Protein AF-A0A936E0T8-F1 (afdb_monomer)

Mean predicted aligned error: 10.06 Å

Foldseek 3Di:
DDDPDPDDPQPPFKDWDDLVCQVVPPDFDADPVPRHTDQGPSNVVVVVLVVVPVVDPDDDDDPGDIDGDPPPQPDPVNPPDDDD

Sequence (84 aa):
MTEEISLPFIEANTIPISLDIMQNQHLIPVFTKDNQALISQHEFIETTYEVLSSVYDASVEGPFIRVSHPVKGRIPSARHKEDS

Structure (mmCIF, N/CA/C/O backbone):
data_AF-A0A936E0T8-F1
#
_entry.id   AF-A0A936E0T8-F1
#
loop_
_atom_site.group_PDB
_atom_site.id
_atom_site.type_symbol
_atom_site.label_atom_id
_atom_site.label_alt_id
_atom_site.label_comp_id
_atom_site.label_asym_id
_atom_site.label_entity_id
_atom_site.label_seq_id
_atom_site.pdbx_PDB_ins_code
_atom_site.Cartn_x
_atom_site.Cartn_y
_atom_site.Cartn_z
_atom_site.occupancy
_atom_site.B_iso_or_equiv
_atom_site.auth_seq_id
_atom_site.auth_comp_id
_atom_site.auth_asym_id
_atom_site.auth_atom_id
_atom_site.pdbx_PDB_model_num
ATOM 1 N N . MET A 1 1 ? 27.089 17.985 14.544 1.00 38.19 1 MET A N 1
ATOM 2 C CA . MET A 1 1 ? 26.570 18.550 13.287 1.00 38.19 1 MET A CA 1
ATOM 3 C C . MET A 1 1 ? 25.725 17.457 12.665 1.00 38.19 1 MET A C 1
ATOM 5 O O . MET A 1 1 ? 26.282 16.506 12.141 1.00 38.19 1 MET A O 1
ATOM 9 N N . THR A 1 2 ? 24.419 17.471 12.912 1.00 46.31 2 THR A N 1
ATOM 10 C CA . THR A 1 2 ? 23.485 16.517 12.302 1.00 46.31 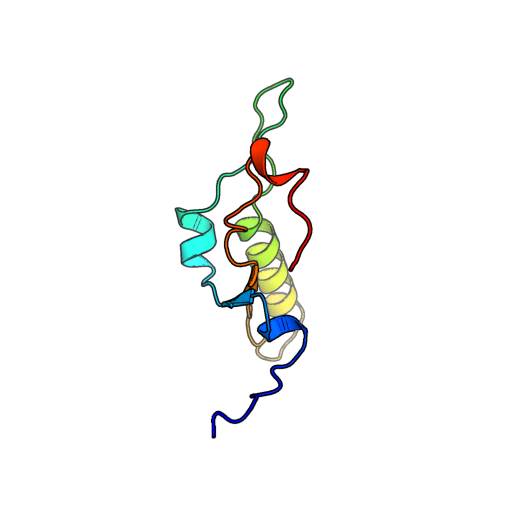2 THR A CA 1
ATOM 11 C C . THR A 1 2 ? 23.121 17.087 10.945 1.00 46.31 2 THR A C 1
ATOM 13 O O . THR A 1 2 ? 22.553 18.174 10.889 1.00 46.31 2 THR A O 1
ATOM 16 N N . GLU A 1 3 ? 23.526 16.422 9.869 1.00 56.62 3 GLU A N 1
ATOM 17 C CA . GLU A 1 3 ? 23.081 16.815 8.537 1.00 56.62 3 GLU A CA 1
ATOM 18 C C . GLU A 1 3 ? 21.567 16.626 8.459 1.00 56.62 3 GLU A C 1
ATOM 20 O O . GLU A 1 3 ? 21.056 15.544 8.759 1.00 56.62 3 GLU A O 1
ATOM 25 N N . GLU A 1 4 ? 20.842 17.689 8.112 1.00 62.44 4 GLU A N 1
ATOM 26 C CA . GLU A 1 4 ? 19.444 17.548 7.725 1.00 62.44 4 GLU A CA 1
ATOM 27 C C . GLU A 1 4 ? 19.398 16.778 6.410 1.00 62.44 4 GLU A C 1
ATOM 29 O O . GLU A 1 4 ? 19.682 17.306 5.334 1.00 62.44 4 GLU A O 1
ATOM 34 N N . ILE A 1 5 ? 19.057 15.498 6.503 1.00 68.12 5 ILE A N 1
ATOM 35 C CA . ILE A 1 5 ? 18.779 14.675 5.336 1.00 68.12 5 ILE A CA 1
ATOM 36 C C . ILE A 1 5 ? 17.434 15.148 4.778 1.00 68.12 5 ILE A C 1
ATOM 38 O O . ILE A 1 5 ? 16.378 14.847 5.335 1.00 68.12 5 ILE A O 1
ATOM 42 N N . SER A 1 6 ? 17.474 15.903 3.679 1.00 75.56 6 SER A N 1
ATOM 43 C CA . SER A 1 6 ? 16.280 16.251 2.908 1.00 75.56 6 SER A CA 1
ATOM 44 C C . SER A 1 6 ? 15.758 14.992 2.215 1.00 75.56 6 SER A C 1
ATOM 46 O O . SER A 1 6 ? 16.245 14.592 1.158 1.00 75.56 6 SER A O 1
ATOM 48 N N . LEU A 1 7 ? 14.801 14.322 2.855 1.00 72.88 7 LEU A N 1
ATOM 49 C CA . LEU A 1 7 ? 14.096 13.194 2.256 1.00 72.88 7 LEU A CA 1
ATOM 50 C C . LEU A 1 7 ? 13.105 13.700 1.193 1.00 72.88 7 LEU A C 1
ATOM 52 O O . LEU A 1 7 ? 12.494 14.758 1.385 1.00 72.88 7 LEU A O 1
ATOM 56 N N . PRO A 1 8 ? 12.882 12.947 0.097 1.00 81.25 8 PRO A N 1
ATOM 57 C CA . PRO A 1 8 ? 11.787 13.215 -0.828 1.00 81.25 8 PRO A CA 1
ATOM 58 C C . PRO A 1 8 ? 10.466 13.405 -0.072 1.00 81.25 8 PRO A C 1
ATOM 60 O O . PRO A 1 8 ? 10.210 12.710 0.911 1.00 81.25 8 PRO A O 1
ATOM 63 N N . PHE A 1 9 ? 9.602 14.313 -0.539 1.00 74.25 9 PHE A N 1
ATOM 64 C CA . PHE A 1 9 ? 8.363 14.693 0.164 1.00 74.25 9 PHE A CA 1
ATOM 65 C C . PHE A 1 9 ? 7.525 13.491 0.634 1.00 74.25 9 PHE A C 1
ATOM 67 O O . PHE A 1 9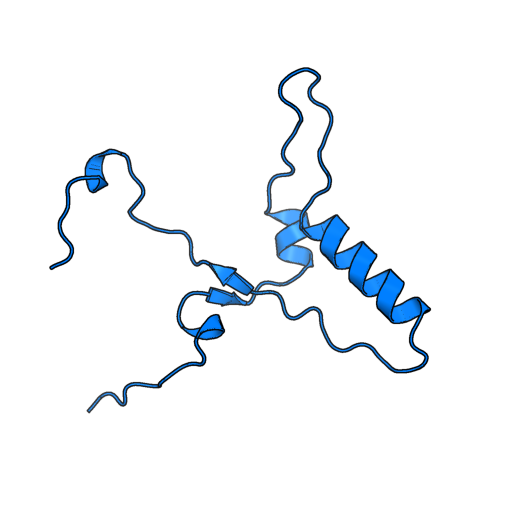 ? 7.013 13.484 1.752 1.00 74.25 9 PHE A O 1
ATOM 74 N N . ILE A 1 10 ? 7.422 12.454 -0.204 1.00 70.88 10 ILE A N 1
ATOM 75 C CA . ILE A 1 10 ? 6.667 11.236 0.112 1.00 70.88 10 ILE A CA 1
ATOM 76 C C . ILE A 1 10 ? 7.327 10.445 1.249 1.00 70.88 10 ILE A C 1
ATOM 78 O O . ILE A 1 10 ? 6.618 9.848 2.050 1.00 70.88 10 ILE A O 1
ATOM 82 N N . GLU A 1 11 ? 8.652 10.450 1.3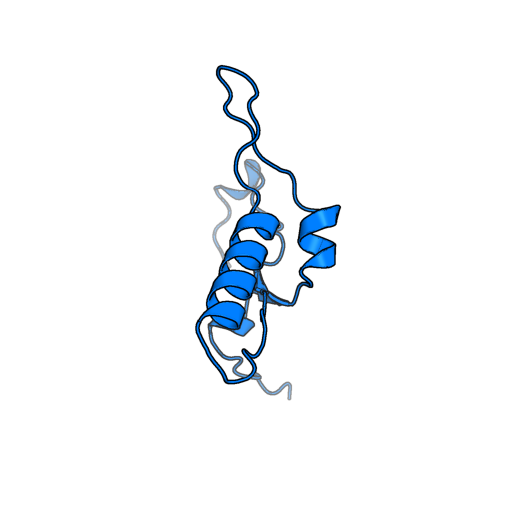71 1.00 81.06 11 GLU A N 1
ATOM 83 C CA . GLU A 1 11 ? 9.395 9.684 2.378 1.00 81.06 11 GLU A CA 1
ATOM 84 C C . GLU A 1 11 ? 9.474 10.381 3.738 1.00 81.06 11 GLU A C 1
ATOM 86 O O . GLU A 1 11 ? 9.540 9.697 4.756 1.00 81.06 11 GLU A O 1
ATOM 91 N N . ALA A 1 12 ? 9.410 11.716 3.769 1.00 78.69 12 ALA A N 1
ATOM 92 C CA . ALA A 1 12 ? 9.624 12.513 4.978 1.00 78.69 12 ALA A CA 1
ATOM 93 C C . ALA A 1 12 ? 8.666 12.177 6.143 1.00 78.69 12 ALA A C 1
ATOM 95 O O . ALA A 1 12 ? 9.062 12.276 7.299 1.00 78.69 12 ALA A O 1
ATOM 96 N N . ASN A 1 13 ? 7.424 11.760 5.855 1.00 79.75 13 ASN A N 1
ATOM 97 C CA . ASN A 1 13 ? 6.387 11.491 6.872 1.00 79.75 13 ASN A CA 1
ATOM 98 C C . ASN A 1 13 ? 5.676 10.137 6.696 1.00 79.75 13 ASN A C 1
ATOM 100 O O . ASN A 1 13 ? 4.564 9.926 7.193 1.00 79.75 13 ASN A O 1
ATOM 104 N N . THR A 1 14 ? 6.279 9.204 5.964 1.00 87.88 14 THR A N 1
ATOM 105 C CA . THR A 1 14 ? 5.675 7.889 5.724 1.00 87.88 14 THR A CA 1
ATOM 106 C C . THR A 1 14 ? 6.649 6.771 6.038 1.00 87.88 14 THR A C 1
ATOM 108 O O . THR A 1 14 ? 7.864 6.927 5.924 1.00 87.88 14 THR A O 1
ATOM 111 N N . ILE A 1 15 ? 6.109 5.616 6.404 1.00 88.94 15 ILE A N 1
ATOM 112 C CA . ILE A 1 15 ? 6.865 4.389 6.618 1.00 88.94 15 ILE A CA 1
ATOM 113 C C . ILE A 1 15 ? 6.536 3.392 5.502 1.00 88.94 15 ILE A C 1
ATOM 115 O O . ILE A 1 15 ? 5.371 3.296 5.103 1.00 88.94 15 ILE A O 1
ATOM 119 N N . PRO A 1 16 ? 7.535 2.668 4.971 1.00 91.75 16 PRO A N 1
ATOM 120 C CA . PRO A 1 16 ? 7.271 1.585 4.041 1.00 91.75 16 PRO A CA 1
ATOM 121 C C . PRO A 1 16 ? 6.547 0.447 4.764 1.00 91.75 16 PRO A C 1
ATOM 123 O O . PRO A 1 16 ? 6.828 0.157 5.929 1.00 91.75 16 PRO A O 1
ATOM 126 N N . ILE A 1 17 ? 5.623 -0.202 4.066 1.00 93.12 17 ILE A N 1
ATOM 127 C CA . ILE A 1 17 ? 4.868 -1.349 4.571 1.00 93.12 17 ILE A CA 1
ATOM 128 C C . ILE A 1 17 ? 4.768 -2.412 3.478 1.00 93.12 17 ILE A C 1
ATOM 130 O O . ILE A 1 17 ? 4.762 -2.083 2.292 1.00 93.12 17 ILE A O 1
ATOM 134 N N . SER A 1 18 ? 4.715 -3.687 3.862 1.00 93.75 18 SER A N 1
ATOM 135 C CA . SER A 1 18 ? 4.488 -4.776 2.911 1.00 93.75 18 SER A CA 1
ATOM 136 C C . SER A 1 18 ? 2.996 -5.011 2.687 1.00 93.75 18 SER A C 1
ATOM 138 O O . SER A 1 18 ? 2.163 -4.723 3.550 1.00 93.75 18 SER A O 1
ATOM 140 N N . LEU A 1 19 ? 2.670 -5.589 1.531 1.00 93.31 19 LEU A N 1
ATOM 141 C CA . LEU A 1 19 ? 1.306 -5.988 1.196 1.00 93.31 19 LEU A CA 1
ATOM 142 C C . LEU A 1 19 ? 0.751 -7.017 2.205 1.00 93.31 19 LEU A C 1
ATOM 144 O O . LEU A 1 19 ? -0.399 -6.904 2.619 1.00 93.31 19 LEU A O 1
ATOM 148 N N . ASP A 1 20 ? 1.601 -7.931 2.687 1.00 93.50 20 ASP A N 1
ATOM 149 C CA . ASP A 1 20 ? 1.275 -8.907 3.739 1.00 93.50 20 ASP A CA 1
ATOM 150 C C . ASP A 1 20 ? 0.857 -8.239 5.063 1.00 93.50 20 ASP A C 1
ATOM 152 O O . ASP A 1 20 ? -0.149 -8.609 5.669 1.00 93.50 20 ASP A O 1
ATOM 156 N N . ILE A 1 21 ? 1.569 -7.192 5.500 1.00 92.12 21 ILE A N 1
ATOM 157 C CA . ILE A 1 21 ? 1.183 -6.464 6.716 1.00 92.12 21 ILE A CA 1
ATOM 158 C C . ILE A 1 21 ? -0.180 -5.792 6.513 1.00 92.12 21 ILE A C 1
ATOM 160 O O . ILE A 1 21 ? -1.009 -5.820 7.421 1.00 92.12 21 ILE A O 1
ATOM 164 N N . MET A 1 22 ? -0.447 -5.220 5.336 1.00 91.62 22 MET A N 1
ATOM 165 C CA . MET A 1 22 ? -1.755 -4.621 5.055 1.00 91.62 22 MET A CA 1
ATOM 166 C C . MET A 1 22 ? -2.881 -5.654 5.111 1.00 91.62 22 MET A C 1
ATOM 168 O O . MET A 1 22 ? -3.914 -5.374 5.712 1.00 91.62 22 MET A O 1
ATOM 172 N N . GLN A 1 23 ? -2.677 -6.837 4.529 1.00 92.62 23 GLN A N 1
ATOM 173 C CA . GLN A 1 23 ? -3.652 -7.927 4.546 1.00 92.62 23 GLN A CA 1
ATOM 174 C C . GLN A 1 23 ? -3.977 -8.384 5.974 1.00 92.62 23 GLN A C 1
ATOM 176 O O . GLN A 1 23 ? -5.137 -8.625 6.300 1.00 92.62 23 GLN A O 1
ATOM 181 N N . ASN A 1 24 ? -2.956 -8.475 6.831 1.00 92.50 24 ASN A N 1
ATOM 182 C CA . ASN A 1 24 ? -3.082 -9.076 8.158 1.00 92.50 24 ASN A CA 1
ATOM 183 C C . ASN A 1 24 ? -3.377 -8.074 9.290 1.00 92.50 24 ASN A C 1
ATOM 185 O O . ASN A 1 24 ? -3.869 -8.478 10.343 1.00 92.50 24 ASN A O 1
ATOM 189 N N . GLN A 1 25 ? -3.055 -6.786 9.123 1.00 89.12 25 GLN A N 1
ATOM 190 C CA . GLN A 1 25 ? -3.154 -5.784 10.197 1.00 89.12 25 GLN A CA 1
ATOM 191 C C . GLN A 1 25 ? -4.145 -4.653 9.916 1.00 89.12 25 GLN A C 1
ATOM 193 O O . GLN A 1 25 ? -4.566 -3.979 10.859 1.00 89.12 25 GLN A O 1
ATOM 198 N N . HIS A 1 26 ? -4.519 -4.399 8.658 1.00 89.25 26 HIS A N 1
ATOM 199 C CA . HIS A 1 26 ? -5.478 -3.338 8.356 1.00 89.25 26 HIS A CA 1
ATOM 200 C C . HIS A 1 26 ? -6.914 -3.854 8.469 1.00 89.25 26 HIS A C 1
ATOM 202 O O . HIS A 1 26 ? -7.263 -4.918 7.969 1.00 89.25 26 HIS A O 1
ATOM 208 N N . LEU A 1 27 ? -7.771 -3.064 9.116 1.00 86.38 27 LEU A N 1
ATOM 209 C CA . LEU A 1 27 ? -9.190 -3.383 9.242 1.00 86.38 27 LEU A CA 1
ATOM 210 C C . LEU A 1 27 ? -9.909 -3.166 7.910 1.00 86.38 27 LEU A C 1
ATOM 212 O O . LEU A 1 27 ? -9.731 -2.130 7.266 1.00 86.38 27 LEU A O 1
ATOM 216 N N . ILE A 1 28 ? -10.772 -4.113 7.546 1.00 89.06 28 ILE A N 1
ATOM 217 C CA . ILE A 1 28 ? -11.689 -3.967 6.416 1.00 89.06 28 ILE A CA 1
ATOM 218 C C . ILE A 1 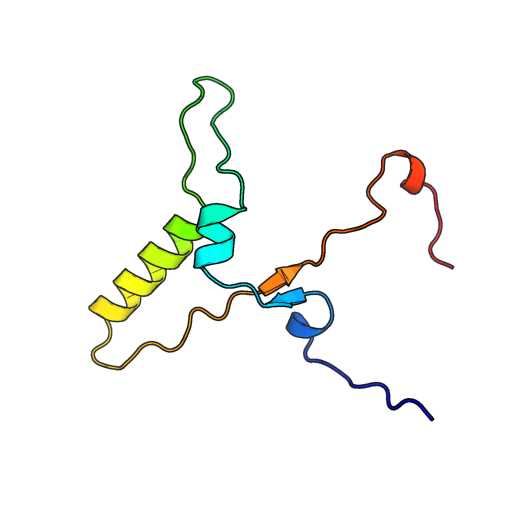28 ? -12.933 -3.227 6.917 1.00 89.06 28 ILE A C 1
ATOM 220 O O . ILE A 1 28 ? -13.637 -3.738 7.794 1.00 89.06 28 ILE A O 1
ATOM 224 N N . PRO A 1 29 ? -13.206 -2.009 6.422 1.00 86.00 29 PRO A N 1
ATOM 225 C CA . PRO A 1 29 ? -14.409 -1.294 6.804 1.00 86.00 29 PRO A CA 1
ATOM 226 C C . PRO A 1 29 ? -15.650 -1.979 6.223 1.00 86.00 29 PRO A C 1
ATOM 228 O O . PRO A 1 29 ? -15.580 -2.719 5.245 1.00 86.00 29 PRO A O 1
ATOM 231 N N . VAL A 1 30 ? -16.804 -1.704 6.820 1.00 92.38 30 VAL A N 1
ATOM 232 C CA . VAL A 1 30 ? -18.103 -2.251 6.408 1.00 92.38 30 VAL A CA 1
ATOM 233 C C . VAL A 1 30 ? -19.089 -1.118 6.142 1.00 92.38 30 VAL A C 1
ATOM 235 O O . VAL A 1 30 ? -18.997 -0.045 6.748 1.00 92.38 30 VAL A O 1
ATOM 238 N N . PHE A 1 31 ? -20.070 -1.351 5.275 1.00 91.12 31 PHE A N 1
ATOM 239 C CA . PHE A 1 31 ? -21.234 -0.480 5.166 1.00 91.12 31 PHE A CA 1
ATOM 240 C C . PHE A 1 31 ? -22.058 -0.563 6.456 1.00 91.12 31 PHE A C 1
ATOM 242 O O . PHE A 1 31 ? -22.540 -1.622 6.844 1.00 91.12 31 PHE A O 1
ATOM 249 N N . THR A 1 32 ? -22.262 0.569 7.132 1.00 90.44 32 THR A N 1
ATOM 250 C CA . THR A 1 32 ? -22.934 0.609 8.447 1.00 90.44 32 THR A CA 1
ATOM 251 C C . THR A 1 32 ? -24.398 0.168 8.415 1.00 90.44 32 THR A C 1
ATOM 253 O O . THR A 1 32 ? -24.942 -0.219 9.445 1.00 90.44 32 THR A O 1
ATOM 256 N N . LYS A 1 33 ? -25.047 0.234 7.247 1.00 92.50 33 LYS A N 1
ATOM 257 C CA . LYS A 1 33 ? -26.467 -0.096 7.075 1.00 92.50 33 LYS A CA 1
ATOM 258 C C . LYS A 1 33 ? -26.738 -1.603 7.086 1.00 92.50 33 LYS A C 1
ATOM 260 O O . LYS A 1 33 ? -27.783 -2.018 7.576 1.00 92.50 33 LYS A O 1
ATOM 265 N N . ASP A 1 34 ? -25.844 -2.396 6.511 1.00 94.06 34 ASP A N 1
ATOM 266 C CA . ASP A 1 34 ? -26.056 -3.825 6.248 1.00 94.06 34 ASP A CA 1
ATOM 267 C C . ASP A 1 34 ? -24.833 -4.699 6.562 1.00 94.06 34 ASP A C 1
ATOM 269 O O . ASP A 1 34 ? -24.861 -5.905 6.331 1.00 94.06 34 ASP A O 1
ATOM 273 N N . ASN A 1 35 ? -23.788 -4.111 7.150 1.00 89.38 35 ASN A N 1
ATOM 274 C CA . ASN A 1 35 ? -22.564 -4.776 7.588 1.00 89.38 35 ASN A CA 1
ATOM 275 C C . ASN A 1 35 ? -21.815 -5.513 6.461 1.00 89.38 35 ASN A C 1
ATOM 277 O O . ASN A 1 35 ? -21.034 -6.427 6.726 1.00 89.38 35 ASN A O 1
ATOM 281 N N . GLN A 1 36 ? -22.049 -5.129 5.204 1.00 91.81 36 GLN A N 1
ATOM 282 C CA . GLN A 1 36 ? -21.327 -5.684 4.065 1.00 91.81 36 GLN A CA 1
ATOM 283 C C . GLN A 1 36 ? -19.899 -5.138 4.031 1.00 91.81 36 GLN A C 1
ATOM 285 O O . GLN A 1 36 ? -19.690 -3.935 4.198 1.00 91.81 36 GLN A O 1
ATOM 290 N N . ALA A 1 37 ? -18.921 -6.019 3.817 1.00 90.44 37 ALA A N 1
ATOM 291 C CA . ALA A 1 37 ? -17.519 -5.635 3.704 1.00 90.44 37 ALA A CA 1
ATOM 292 C C . ALA A 1 37 ? -17.292 -4.709 2.501 1.00 90.44 37 ALA A C 1
ATOM 294 O O . ALA A 1 37 ? -17.839 -4.923 1.420 1.00 90.44 37 ALA A O 1
ATOM 295 N N . LEU A 1 38 ? -16.477 -3.676 2.703 1.00 91.94 38 LEU A N 1
ATOM 296 C CA . LEU A 1 38 ? -15.930 -2.868 1.620 1.00 91.94 38 LEU A CA 1
ATOM 297 C C . LEU A 1 38 ? -14.693 -3.554 1.036 1.00 91.94 38 LEU A C 1
ATOM 299 O O . LEU A 1 38 ? -14.061 -4.373 1.702 1.00 91.94 38 LEU A O 1
ATOM 303 N N . ILE A 1 39 ? -14.307 -3.156 -0.177 1.00 90.88 39 ILE A N 1
ATOM 304 C CA . ILE A 1 39 ? -13.001 -3.526 -0.727 1.00 90.88 39 ILE A CA 1
ATOM 305 C C . ILE A 1 39 ? -11.891 -3.034 0.209 1.00 90.88 39 ILE A C 1
ATOM 307 O O . ILE A 1 39 ? -11.872 -1.871 0.636 1.00 90.88 39 ILE A O 1
ATOM 311 N N . SER A 1 40 ? -10.970 -3.928 0.554 1.00 93.00 40 SER A N 1
ATOM 312 C CA . SER A 1 40 ? -9.826 -3.567 1.387 1.00 93.00 40 SER A CA 1
ATOM 313 C C . SER A 1 40 ? -8.770 -2.806 0.573 1.00 93.00 40 SER A C 1
ATOM 315 O O . SER A 1 40 ? -8.677 -2.940 -0.645 1.00 93.00 40 SER A O 1
ATOM 317 N N . GLN A 1 41 ? -7.928 -2.015 1.247 1.00 92.81 41 GLN A N 1
ATOM 318 C CA . GLN A 1 41 ? -6.791 -1.354 0.584 1.00 92.81 41 GLN A CA 1
ATOM 319 C C . GLN A 1 41 ? -5.821 -2.375 -0.030 1.00 92.81 41 GLN A C 1
ATOM 321 O O . GLN A 1 41 ? -5.249 -2.123 -1.083 1.00 92.81 41 GLN A O 1
ATOM 326 N N . HIS A 1 42 ? -5.658 -3.526 0.626 1.00 94.62 42 HIS A N 1
ATOM 327 C CA . HIS A 1 42 ? -4.847 -4.635 0.134 1.00 94.62 42 HIS A CA 1
ATOM 328 C C . HIS A 1 42 ? -5.407 -5.194 -1.180 1.00 94.62 42 HIS A C 1
ATOM 330 O O . HIS A 1 42 ? -4.697 -5.186 -2.180 1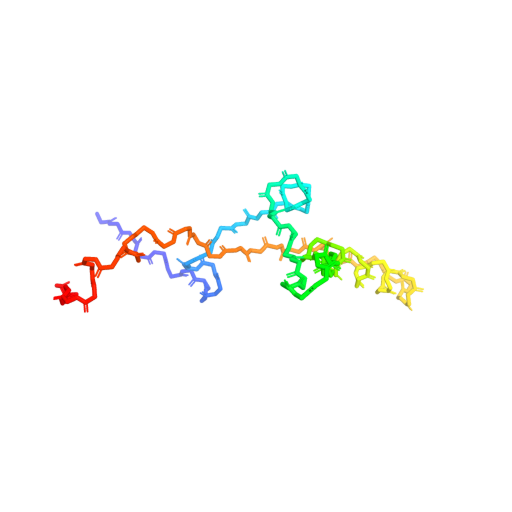.00 94.62 42 HIS A O 1
ATOM 336 N N . GLU A 1 43 ? -6.686 -5.574 -1.194 1.00 94.56 43 GLU A N 1
ATOM 337 C CA . GLU A 1 43 ? -7.365 -6.155 -2.361 1.00 94.56 43 GLU A CA 1
ATOM 338 C C . GLU A 1 43 ? -7.355 -5.202 -3.559 1.00 94.56 43 GLU A C 1
ATOM 340 O O . GLU A 1 43 ? -7.105 -5.614 -4.690 1.00 94.56 43 GLU A O 1
ATOM 345 N N . PHE A 1 44 ? -7.551 -3.904 -3.314 1.00 95.25 44 PHE A N 1
ATOM 346 C CA . PH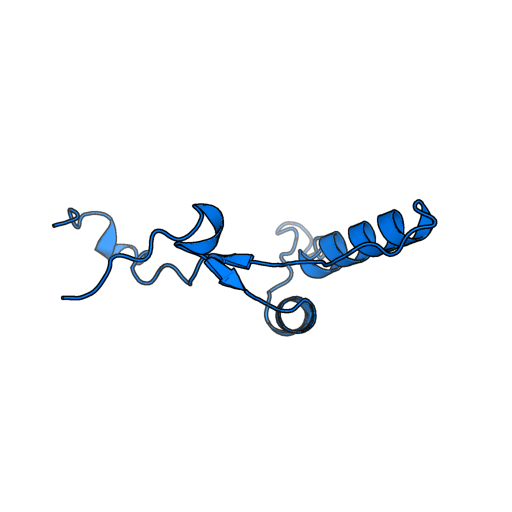E A 1 44 ? -7.462 -2.895 -4.364 1.00 95.25 44 PHE A CA 1
ATOM 347 C C . PHE A 1 44 ? -6.059 -2.820 -4.990 1.00 95.25 44 PHE A C 1
ATOM 349 O O . PHE A 1 44 ? -5.930 -2.797 -6.217 1.00 95.25 44 PHE A O 1
ATOM 356 N N . ILE A 1 45 ? -5.006 -2.778 -4.164 1.00 95.81 45 ILE A N 1
ATOM 357 C CA . ILE A 1 45 ? -3.616 -2.695 -4.638 1.00 95.81 45 ILE A CA 1
ATOM 358 C C . ILE A 1 45 ? -3.214 -3.982 -5.362 1.00 95.81 45 ILE A C 1
ATOM 360 O O . ILE A 1 45 ? -2.629 -3.904 -6.440 1.00 95.81 45 ILE A O 1
ATOM 364 N N . GLU A 1 46 ? -3.545 -5.141 -4.794 1.00 95.12 46 GLU A N 1
ATOM 365 C CA . GLU A 1 46 ? -3.252 -6.455 -5.368 1.00 95.12 46 GLU A CA 1
ATOM 366 C C . GLU A 1 46 ? -3.918 -6.617 -6.735 1.00 95.12 46 GLU A C 1
ATOM 368 O O . GLU A 1 46 ? -3.222 -6.811 -7.728 1.00 95.12 46 GLU A O 1
ATOM 373 N N . THR A 1 47 ? -5.232 -6.380 -6.820 1.00 95.69 47 THR A N 1
ATOM 374 C CA . THR A 1 47 ? -5.980 -6.450 -8.086 1.00 95.69 47 THR A CA 1
ATOM 375 C C . THR A 1 47 ? -5.392 -5.504 -9.133 1.00 95.69 47 THR A C 1
ATOM 377 O O . THR A 1 47 ? -5.248 -5.857 -10.301 1.00 95.69 47 THR A O 1
ATOM 380 N N . THR A 1 48 ? -5.018 -4.285 -8.732 1.00 95.31 48 THR A N 1
ATOM 381 C CA . THR A 1 48 ? -4.399 -3.321 -9.653 1.00 95.31 48 THR A CA 1
ATOM 382 C C 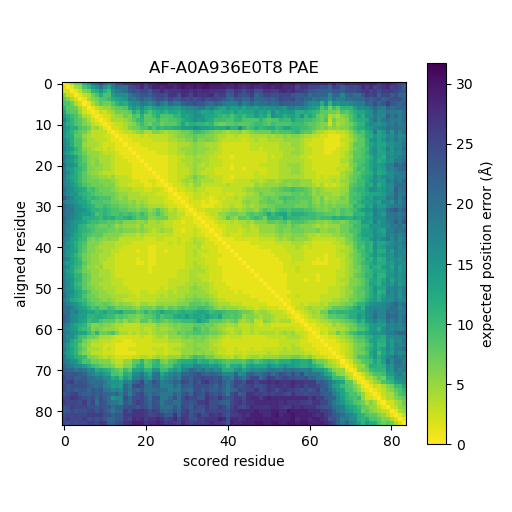. THR A 1 48 ? -3.054 -3.834 -10.169 1.00 95.31 48 THR A C 1
ATOM 384 O O . THR A 1 48 ? -2.776 -3.734 -11.363 1.00 95.31 48 THR A O 1
ATOM 387 N N . TYR A 1 49 ? -2.222 -4.394 -9.289 1.00 94.94 49 TYR A N 1
ATOM 388 C CA . TYR A 1 49 ? -0.916 -4.935 -9.654 1.00 94.94 49 TYR A CA 1
ATOM 389 C C . TYR A 1 49 ? -1.031 -6.160 -10.570 1.00 94.94 49 TYR A C 1
ATOM 391 O O . TYR A 1 49 ? -0.296 -6.257 -11.553 1.00 94.94 49 TYR A O 1
ATOM 399 N N . GLU A 1 50 ? -1.987 -7.051 -10.310 1.00 94.38 50 GLU A N 1
ATOM 400 C CA . GLU A 1 50 ? -2.295 -8.197 -11.171 1.00 94.38 50 GLU A CA 1
ATOM 401 C C . GLU A 1 50 ? -2.751 -7.752 -12.562 1.00 94.38 50 GLU A C 1
ATOM 403 O O . GLU A 1 50 ? -2.237 -8.240 -13.569 1.00 94.38 50 GLU A O 1
ATOM 408 N N . VAL A 1 51 ? -3.661 -6.773 -12.636 1.00 96.00 51 VAL A N 1
ATOM 409 C CA . VAL A 1 51 ? -4.128 -6.222 -13.914 1.00 96.00 51 VAL A CA 1
ATOM 410 C C . VAL A 1 51 ? -2.966 -5.612 -14.691 1.00 96.00 51 VAL A C 1
ATOM 412 O O . VAL A 1 51 ? -2.798 -5.933 -15.867 1.00 96.00 51 VAL A O 1
ATOM 415 N N . LEU A 1 52 ? -2.128 -4.788 -14.055 1.00 95.19 52 LEU A N 1
ATOM 416 C CA . LEU A 1 52 ? -0.943 -4.223 -14.707 1.00 95.19 52 LEU A CA 1
ATOM 417 C C . LEU A 1 52 ? -0.014 -5.332 -15.216 1.00 95.19 52 LEU A C 1
ATOM 419 O O . LEU A 1 52 ? 0.380 -5.314 -16.378 1.00 95.19 52 LEU A O 1
ATOM 423 N N . SER A 1 53 ? 0.264 -6.336 -14.388 1.00 93.44 53 SER A N 1
ATOM 424 C CA . SER A 1 53 ? 1.126 -7.465 -14.757 1.00 93.44 53 SER A CA 1
ATOM 425 C C . SER A 1 53 ? 0.546 -8.318 -15.889 1.00 93.44 53 SER A C 1
ATOM 427 O O . SER A 1 53 ? 1.296 -8.959 -16.614 1.00 93.44 53 SER A O 1
ATOM 429 N N . SER A 1 54 ? -0.779 -8.325 -16.062 1.00 94.12 54 SER A N 1
ATOM 430 C CA . SER A 1 54 ? -1.445 -9.029 -17.166 1.00 94.12 54 SER A CA 1
ATOM 431 C C . SER A 1 54 ? -1.459 -8.245 -18.483 1.00 94.12 54 SER A C 1
ATOM 433 O O . SER A 1 54 ? -1.557 -8.843 -19.552 1.00 94.12 54 SER A O 1
ATOM 435 N N . VAL A 1 55 ? -1.400 -6.912 -18.414 1.00 95.62 55 VAL A N 1
ATOM 436 C CA . VAL A 1 55 ? -1.502 -6.019 -19.581 1.00 95.62 55 VAL A CA 1
ATOM 437 C C . VAL A 1 55 ? -0.128 -5.699 -20.168 1.00 95.62 55 VAL A C 1
ATOM 439 O O . VAL A 1 55 ? -0.017 -5.481 -21.374 1.00 95.62 55 VAL A O 1
ATOM 442 N N . TYR A 1 56 ? 0.911 -5.649 -19.336 1.00 92.38 56 TYR A N 1
ATOM 443 C CA . TYR A 1 56 ? 2.272 -5.345 -19.765 1.00 92.38 56 TYR A CA 1
ATOM 444 C C . TYR A 1 56 ? 3.109 -6.621 -19.905 1.00 92.38 56 TYR A C 1
ATOM 446 O O . TYR A 1 56 ? 3.238 -7.391 -18.964 1.00 92.38 56 TYR A O 1
ATOM 454 N N . ASP A 1 57 ? 3.765 -6.791 -21.057 1.00 86.06 57 ASP A N 1
ATOM 455 C CA . ASP A 1 57 ? 4.714 -7.896 -21.298 1.00 86.06 57 ASP A CA 1
ATOM 456 C C . ASP A 1 57 ? 6.037 -7.745 -20.517 1.00 86.06 57 ASP A C 1
ATOM 458 O O . ASP A 1 57 ? 6.873 -8.650 -20.486 1.00 86.06 57 ASP A O 1
ATOM 462 N N . ALA A 1 58 ? 6.260 -6.578 -19.907 1.00 88.00 58 ALA A N 1
ATOM 463 C CA . ALA A 1 58 ? 7.415 -6.295 -19.068 1.00 88.00 58 ALA A CA 1
ATOM 464 C C . ALA A 1 58 ? 7.086 -6.523 -17.588 1.00 88.00 58 ALA A C 1
ATOM 466 O O . ALA A 1 58 ? 5.958 -6.311 -17.148 1.00 88.00 58 ALA A O 1
ATOM 467 N N . SER A 1 59 ? 8.103 -6.884 -16.802 1.00 88.06 59 SER A N 1
ATOM 468 C CA . SER A 1 59 ? 7.965 -6.993 -15.348 1.00 88.06 59 SER A CA 1
ATOM 469 C C . SER A 1 59 ? 7.542 -5.651 -14.748 1.00 88.06 59 SER A C 1
ATOM 471 O O . SER A 1 59 ? 8.241 -4.650 -14.907 1.00 88.06 59 SER A O 1
ATOM 473 N N . VAL A 1 60 ? 6.425 -5.642 -14.022 1.00 92.06 60 VAL A N 1
ATOM 474 C CA . VAL A 1 60 ? 5.949 -4.471 -13.279 1.00 92.06 60 VAL A CA 1
ATOM 475 C C . VAL A 1 60 ? 6.677 -4.418 -11.938 1.00 92.06 60 VAL A C 1
ATOM 477 O O . VAL A 1 60 ? 6.556 -5.328 -11.119 1.00 92.06 60 VAL A O 1
ATOM 480 N N . GLU A 1 61 ? 7.457 -3.367 -11.698 1.00 91.56 61 GLU A N 1
ATOM 481 C CA . GLU A 1 61 ? 8.119 -3.167 -10.405 1.00 91.56 61 GLU A CA 1
ATOM 482 C C . GLU A 1 61 ? 7.123 -2.730 -9.316 1.00 91.56 61 GLU A C 1
ATOM 484 O O . GLU A 1 61 ? 6.197 -1.957 -9.568 1.00 91.56 61 GLU A O 1
ATOM 489 N N . GLY A 1 62 ? 7.344 -3.190 -8.081 1.00 88.69 62 GLY A N 1
ATOM 490 C CA . GLY A 1 62 ? 6.518 -2.855 -6.917 1.00 88.69 62 GLY A CA 1
ATOM 491 C C . GLY A 1 62 ? 5.524 -3.962 -6.524 1.00 88.69 62 GLY A C 1
ATOM 492 O O . GLY A 1 62 ? 5.762 -5.121 -6.857 1.00 88.69 62 GLY A O 1
ATOM 493 N N . PRO A 1 63 ? 4.444 -3.635 -5.781 1.00 92.19 63 PRO A N 1
ATOM 494 C CA . PRO A 1 63 ? 4.062 -2.297 -5.322 1.00 92.19 63 PRO A CA 1
ATOM 495 C C . PRO A 1 63 ? 4.961 -1.766 -4.190 1.00 92.19 63 PRO A C 1
ATOM 497 O O . PRO A 1 63 ? 5.221 -2.449 -3.201 1.00 92.19 63 PRO A O 1
ATOM 500 N N . PHE A 1 64 ? 5.395 -0.506 -4.302 1.00 92.75 64 PHE A N 1
ATOM 501 C CA . PHE A 1 64 ? 6.106 0.203 -3.230 1.00 92.75 64 PHE A CA 1
ATOM 502 C C . PHE A 1 64 ? 5.107 0.963 -2.361 1.00 92.75 64 PHE A C 1
ATOM 504 O O . PHE A 1 64 ? 4.681 2.069 -2.694 1.00 92.75 64 PHE A O 1
ATOM 511 N N . ILE A 1 65 ? 4.711 0.354 -1.248 1.00 92.50 65 ILE A N 1
ATOM 512 C CA . ILE A 1 65 ? 3.636 0.879 -0.411 1.00 92.50 65 ILE A CA 1
ATOM 513 C C . ILE A 1 65 ? 4.220 1.659 0.759 1.00 92.50 65 ILE A C 1
ATOM 515 O O . ILE A 1 65 ? 5.109 1.183 1.470 1.00 92.50 65 ILE A O 1
ATOM 519 N N . ARG A 1 66 ? 3.691 2.863 0.982 1.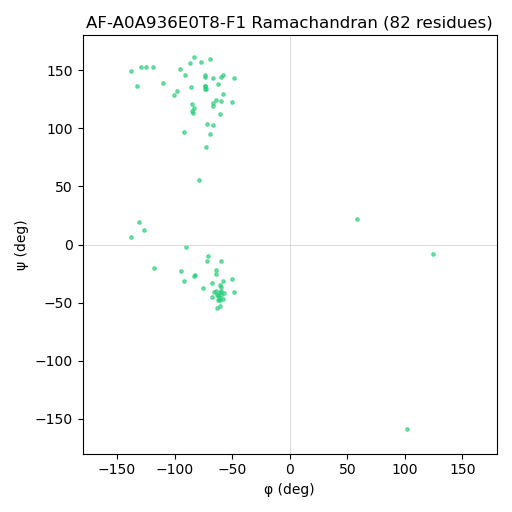00 92.06 66 ARG A N 1
ATOM 520 C CA . ARG A 1 66 ? 4.035 3.697 2.131 1.00 92.06 66 ARG A CA 1
ATOM 521 C C . ARG A 1 66 ? 2.772 4.234 2.782 1.00 92.06 66 ARG A C 1
ATOM 523 O O . ARG A 1 66 ? 1.860 4.692 2.098 1.00 92.06 66 ARG A O 1
ATOM 530 N N . VAL A 1 67 ? 2.733 4.192 4.106 1.00 88.00 67 VAL A N 1
ATOM 531 C CA . VAL A 1 67 ? 1.624 4.713 4.914 1.00 88.00 67 VAL A CA 1
ATOM 532 C C . VAL A 1 67 ? 2.135 5.820 5.816 1.00 88.00 67 VAL A C 1
ATOM 534 O O . VAL A 1 67 ? 3.310 5.838 6.183 1.00 88.00 67 VAL A O 1
ATOM 537 N N . SER A 1 68 ? 1.271 6.760 6.186 1.00 85.31 68 SER A N 1
ATOM 538 C CA . SER A 1 68 ? 1.635 7.728 7.215 1.00 85.31 68 SER A CA 1
ATOM 539 C C . SER A 1 68 ? 1.964 7.000 8.517 1.00 85.31 68 SER A C 1
ATOM 541 O O . SER A 1 68 ? 1.350 5.988 8.865 1.00 85.31 68 SER A O 1
ATOM 543 N N . HIS A 1 69 ? 2.939 7.518 9.260 1.00 71.62 69 HIS A N 1
ATOM 544 C CA . HIS A 1 69 ? 3.113 7.079 10.638 1.00 71.62 69 HIS A CA 1
ATOM 545 C C . HIS A 1 69 ? 1.808 7.338 11.416 1.00 71.62 69 HIS A C 1
ATOM 547 O O . HIS A 1 69 ? 1.133 8.348 11.166 1.00 71.62 69 HIS A O 1
ATOM 553 N N . PRO A 1 70 ? 1.443 6.482 12.388 1.00 64.94 70 PRO A N 1
ATOM 554 C CA . PRO A 1 70 ? 0.318 6.763 13.267 1.00 64.94 70 PRO A CA 1
ATOM 555 C C . PRO A 1 70 ? 0.454 8.177 13.834 1.00 64.94 70 PRO A C 1
ATOM 557 O O . PRO A 1 70 ? 1.472 8.511 14.445 1.00 64.94 70 PRO A O 1
ATOM 560 N N . VAL A 1 71 ? -0.549 9.029 13.613 1.00 58.97 71 VAL A N 1
ATOM 561 C CA . VAL A 1 71 ? -0.540 10.398 14.143 1.00 58.97 71 VAL A CA 1
ATOM 562 C C . VAL A 1 71 ? -0.779 10.320 15.652 1.00 58.97 71 VAL A C 1
ATOM 564 O O . VAL A 1 71 ? -1.910 10.434 16.133 1.00 58.97 71 VAL A O 1
ATOM 567 N N . LYS A 1 72 ? 0.291 10.087 16.422 1.00 51.06 72 LYS A N 1
ATOM 568 C CA . LYS A 1 72 ? 0.286 10.250 17.879 1.00 51.06 72 LYS A CA 1
ATOM 569 C C . LYS A 1 72 ? -0.041 11.710 18.169 1.00 51.06 72 LYS A C 1
ATOM 571 O O . LYS A 1 72 ? 0.742 12.591 17.848 1.00 51.06 72 LYS A O 1
ATOM 576 N N . GLY A 1 73 ? -1.208 11.955 18.756 1.00 50.19 73 GLY A N 1
ATOM 577 C CA . GLY A 1 73 ? -1.634 13.305 19.117 1.00 50.19 73 GLY A CA 1
ATOM 578 C C . GLY A 1 73 ? -2.976 13.733 18.545 1.00 50.19 73 GLY A C 1
ATOM 579 O O . GLY A 1 73 ? -3.506 14.716 19.028 1.00 50.19 73 GLY A O 1
ATOM 580 N N . ARG A 1 74 ? -3.627 12.990 17.638 1.00 51.84 74 ARG A N 1
ATOM 581 C CA . ARG A 1 74 ? -5.061 13.219 17.343 1.00 51.84 74 ARG A CA 1
ATOM 582 C C . ARG A 1 74 ? -5.959 12.600 18.418 1.00 51.84 74 ARG A C 1
ATOM 584 O O . ARG A 1 74 ? -6.829 11.783 18.147 1.00 51.84 74 ARG A O 1
ATOM 591 N N . ILE A 1 75 ? -5.716 12.988 19.662 1.00 52.22 75 ILE A N 1
ATOM 592 C CA . ILE A 1 75 ? -6.652 12.813 20.768 1.00 52.22 75 ILE A CA 1
ATOM 593 C C . ILE A 1 75 ? -7.520 14.074 20.844 1.00 52.22 75 ILE A C 1
ATOM 595 O O . ILE A 1 75 ? -7.014 15.162 20.563 1.00 52.22 75 ILE A O 1
ATOM 599 N N . PRO A 1 76 ? -8.808 13.984 21.223 1.00 55.81 76 PRO A N 1
ATOM 600 C CA . PRO A 1 76 ? -9.685 15.155 21.310 1.00 55.81 76 PRO A CA 1
ATOM 601 C C . PRO A 1 76 ? -9.090 16.322 22.116 1.00 55.81 76 PRO A C 1
ATOM 603 O O . PRO A 1 76 ? -9.361 17.479 21.809 1.00 55.81 76 PRO A O 1
ATOM 606 N N . SER A 1 77 ? -8.234 16.024 23.098 1.00 61.00 77 SER A N 1
ATOM 607 C CA . SER A 1 77 ? -7.536 17.003 23.937 1.00 61.00 77 SER A CA 1
ATOM 608 C C . SER A 1 77 ? -6.415 17.786 23.240 1.00 61.00 77 SER A C 1
ATOM 610 O O . SER A 1 77 ? -5.986 18.804 23.770 1.00 61.00 77 SER A O 1
ATOM 612 N N . ALA A 1 78 ? -5.948 17.368 22.061 1.00 57.97 78 ALA A N 1
ATOM 613 C CA . ALA A 1 78 ? -4.916 18.080 21.303 1.00 57.97 78 ALA A CA 1
ATOM 614 C C . ALA A 1 78 ? -5.478 19.119 20.321 1.00 57.97 78 ALA A C 1
ATOM 616 O O . ALA A 1 78 ? -4.709 19.833 19.689 1.00 57.97 78 ALA A O 1
ATOM 617 N N . ARG A 1 79 ? -6.810 19.250 20.211 1.00 54.22 79 ARG A N 1
ATOM 618 C CA . ARG A 1 79 ? -7.487 20.213 19.316 1.00 54.22 79 ARG A CA 1
ATOM 619 C C . ARG A 1 79 ? -7.136 21.685 19.582 1.00 54.22 79 ARG A C 1
ATOM 621 O O . ARG A 1 79 ? -7.464 22.524 18.752 1.00 54.22 79 ARG A O 1
ATOM 628 N N . HIS A 1 80 ? -6.520 21.990 20.724 1.00 63.25 80 HIS A N 1
ATOM 629 C CA . HIS A 1 80 ? -6.187 23.350 21.161 1.00 63.25 80 HIS A CA 1
ATOM 630 C C . HIS A 1 80 ? -4.708 23.537 21.525 1.00 63.25 80 HIS A C 1
ATOM 632 O O . HIS A 1 80 ? -4.370 24.532 22.160 1.00 63.25 80 HIS A O 1
ATOM 638 N N . LYS A 1 81 ? -3.826 22.585 21.193 1.00 52.22 81 LYS A N 1
ATOM 639 C CA . LYS A 1 81 ? -2.387 22.813 21.359 1.00 52.22 81 LYS A CA 1
ATOM 640 C C . LYS A 1 81 ? -1.862 23.533 20.124 1.00 52.22 81 LYS A C 1
ATOM 642 O O . LYS A 1 81 ? -2.012 23.020 19.023 1.00 52.22 81 LYS A O 1
ATOM 647 N N . GLU A 1 82 ? -1.289 24.713 20.334 1.00 46.66 82 GLU A N 1
ATOM 648 C CA . GLU A 1 82 ? -0.509 25.397 19.307 1.00 46.66 82 GLU A CA 1
ATOM 649 C C . GLU A 1 82 ? 0.832 24.683 19.140 1.00 46.66 82 GLU A C 1
ATOM 651 O O . GLU A 1 82 ? 1.462 24.283 20.127 1.00 46.66 82 GLU A O 1
ATOM 656 N N . ASP A 1 83 ? 1.233 24.494 17.885 1.00 53.34 83 ASP A N 1
ATOM 657 C CA . ASP A 1 83 ? 2.548 23.970 17.544 1.00 53.34 83 ASP A CA 1
ATOM 658 C C . ASP A 1 83 ? 3.592 25.012 17.974 1.00 53.34 83 ASP A C 1
ATOM 660 O O . ASP A 1 83 ? 3.530 26.170 17.560 1.00 53.34 83 ASP A O 1
ATOM 664 N N . SER A 1 84 ? 4.483 24.614 18.887 1.00 43.84 84 SER A N 1
ATOM 665 C CA . SER A 1 84 ? 5.589 25.447 19.386 1.00 43.84 84 SER A CA 1
ATOM 666 C C . SER A 1 84 ? 6.772 25.445 18.431 1.00 43.84 84 SER A C 1
ATOM 668 O O . SER A 1 84 ? 7.036 24.369 17.847 1.00 43.84 84 SER A O 1
#

Solvent-accessible surface area (backbone atoms only — not comparable to full-atom values): 5617 Å² total; per-residue (Å²): 136,82,80,82,77,86,54,58,82,76,56,66,65,35,41,80,51,57,67,67,54,41,62,76,69,54,83,65,56,54,44,88,89,77,65,47,74,48,88,35,75,42,58,54,52,51,54,50,50,52,52,50,49,72,72,39,97,56,90,69,86,70,88,85,44,66,43,68,58,81,73,84,62,84,47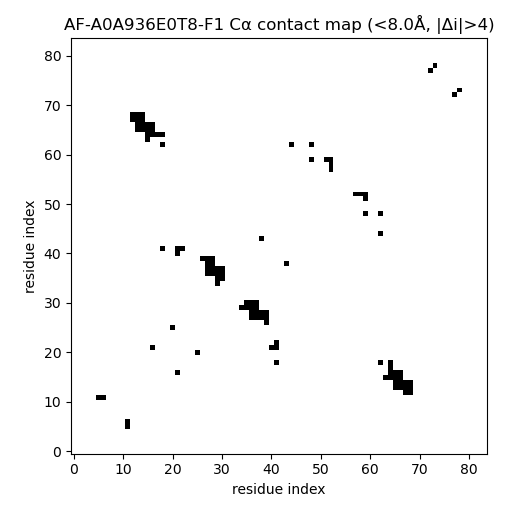,87,85,44,82,78,63,78,89,126

Radius of gyration: 18.27 Å; Cα contacts (8 Å, |Δi|>4): 54; chains: 1; bounding box: 53×34×45 Å

Secondary structure (DSSP, 8-state):
--------HHHHTEEEE-HHHHHHHS---B-TTT-PBPPPHHHHHHHHHHHHHHH-SSPPP---EEEEPP-TT-SGGGTTPPP-

pLDDT: mean 81.27, std 16.32, range [38.19, 96.0]